Protein AF-A0A1I4GEK5-F1 (afdb_monomer)

Secondary structure (DSSP, 8-state):
--------------------------STTGGG---HHHHHHHHHHHHHHHHHTT---HHHHHHHHHHHHHTT--HHHHHHHHHHHHHHTTT-HHHHHHHHHHHHHHHHHH----

Radius of gyration: 18.69 Å; Cα contacts (8 Å, |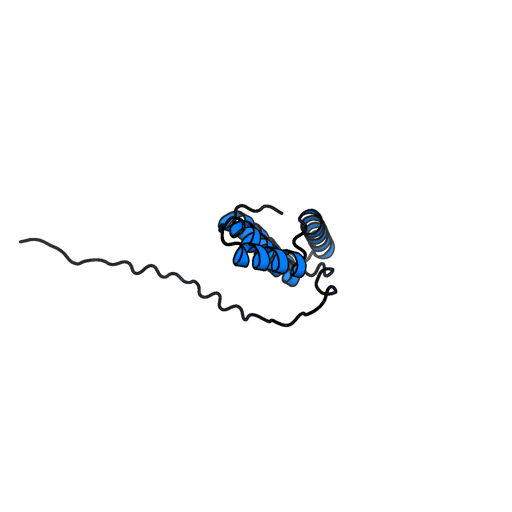Δi|>4): 86; chains: 1; bounding box: 48×27×65 Å

Solvent-accessible surface area (backbone atoms only — not comparable to full-atom values): 7011 Å² total; per-residue (Å²): 133,82,88,82,82,86,84,74,84,76,75,83,77,77,78,78,72,83,68,79,84,69,86,75,74,93,54,84,71,67,80,71,52,57,45,34,63,67,43,16,56,44,51,33,52,41,22,52,50,64,59,54,66,84,76,83,44,72,68,56,54,51,52,49,52,52,50,40,60,75,64,54,58,48,64,70,58,50,43,54,38,52,54,49,26,50,66,76,38,67,94,38,62,81,61,40,48,57,26,56,46,25,53,52,46,16,35,73,77,44,69,38,85,123

Structure (mmCIF, N/CA/C/O backbone):
data_AF-A0A1I4GEK5-F1
#
_entry.id   AF-A0A1I4GEK5-F1
#
loop_
_atom_site.group_PDB
_atom_site.id
_atom_site.type_symbol
_atom_site.label_atom_id
_atom_site.label_alt_id
_atom_site.label_comp_id
_atom_site.label_asym_id
_atom_site.label_entity_id
_atom_site.label_seq_id
_atom_site.pdbx_PDB_ins_code
_atom_site.Cartn_x
_atom_site.Cartn_y
_atom_site.Cartn_z
_atom_site.occupancy
_atom_site.B_iso_or_equiv
_atom_site.auth_seq_id
_atom_site.auth_comp_id
_atom_site.auth_asym_id
_atom_site.auth_atom_id
_atom_site.pdbx_PDB_model_num
ATOM 1 N N . MET A 1 1 ? -31.827 13.879 -47.618 1.00 37.28 1 MET A N 1
ATOM 2 C CA . MET A 1 1 ? -30.609 13.058 -47.784 1.00 37.28 1 MET A CA 1
ATOM 3 C C . MET A 1 1 ? -29.772 13.176 -46.513 1.00 37.28 1 MET A C 1
A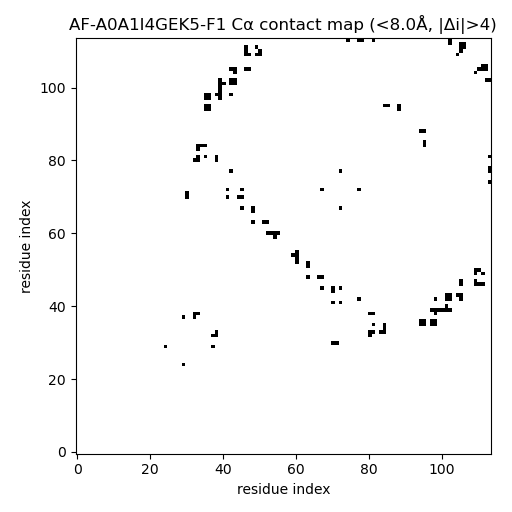TOM 5 O O . MET A 1 1 ? -29.443 14.293 -46.160 1.00 37.28 1 MET A O 1
ATOM 9 N N . LYS A 1 2 ? -29.575 12.035 -45.827 1.00 40.72 2 LYS A N 1
ATOM 10 C CA . LYS A 1 2 ? -28.482 11.598 -44.916 1.00 40.72 2 LYS A CA 1
ATOM 11 C C . LYS A 1 2 ? -27.757 12.679 -44.078 1.00 40.72 2 LYS A C 1
ATOM 13 O O . LYS A 1 2 ? -27.131 13.565 -44.635 1.00 40.72 2 LYS A O 1
ATOM 18 N N . ASN A 1 3 ? -27.898 12.636 -42.743 1.00 45.84 3 ASN A N 1
ATOM 19 C CA . ASN A 1 3 ? -26.902 12.103 -41.778 1.00 45.84 3 ASN A CA 1
ATOM 20 C C . ASN A 1 3 ? -25.481 12.643 -42.047 1.00 45.84 3 ASN A C 1
ATOM 22 O O . ASN A 1 3 ? -24.932 12.415 -43.115 1.00 45.84 3 ASN A O 1
ATOM 26 N N . THR A 1 4 ? -24.776 13.280 -41.109 1.00 42.59 4 THR A N 1
ATOM 27 C CA . THR A 1 4 ? -24.285 12.656 -39.868 1.00 42.59 4 THR A CA 1
ATOM 28 C C . THR A 1 4 ? -23.670 13.750 -38.980 1.00 42.59 4 THR A C 1
ATOM 30 O O . THR A 1 4 ? -22.827 14.507 -39.453 1.00 42.59 4 THR A O 1
ATOM 33 N N . MET A 1 5 ? -24.060 13.835 -37.705 1.00 47.44 5 MET A N 1
ATOM 34 C CA . MET A 1 5 ? -23.299 14.566 -36.682 1.00 47.44 5 MET A CA 1
ATOM 35 C C . MET A 1 5 ? -22.281 13.602 -36.055 1.00 47.44 5 MET A C 1
ATOM 37 O O . MET A 1 5 ? -22.691 12.507 -35.659 1.00 47.44 5 MET A O 1
ATOM 41 N N . PRO A 1 6 ? -20.997 13.962 -35.896 1.00 51.88 6 PRO A N 1
ATOM 42 C CA . PRO A 1 6 ? -20.102 13.184 -35.063 1.00 51.88 6 PRO A CA 1
ATOM 43 C C . PRO A 1 6 ? -20.336 13.560 -33.596 1.00 51.88 6 PRO A C 1
ATOM 45 O O . PRO A 1 6 ? -19.914 14.608 -33.113 1.00 51.88 6 PRO A O 1
ATOM 48 N N . ARG A 1 7 ? -21.015 12.659 -32.881 1.00 53.97 7 ARG A N 1
ATOM 49 C CA . ARG A 1 7 ? -20.819 12.465 -31.442 1.00 53.97 7 ARG A CA 1
ATOM 50 C C . ARG A 1 7 ? -19.354 12.067 -31.243 1.00 53.97 7 ARG A C 1
ATOM 52 O O . ARG A 1 7 ? -19.015 10.913 -31.487 1.00 53.97 7 ARG A O 1
ATOM 59 N N . LEU A 1 8 ? -18.505 12.985 -30.791 1.00 44.47 8 LEU A N 1
ATOM 60 C CA . LEU A 1 8 ? -17.288 12.598 -30.083 1.00 44.47 8 LEU A CA 1
ATOM 61 C C . LEU A 1 8 ? -17.525 12.789 -28.589 1.00 44.47 8 LEU A C 1
ATOM 63 O O . LEU A 1 8 ? -17.533 13.898 -28.062 1.00 44.47 8 LEU A O 1
ATOM 67 N N . LEU A 1 9 ? -17.757 11.651 -27.941 1.00 44.56 9 LEU A N 1
ATOM 68 C CA . LEU A 1 9 ? -17.455 11.417 -26.540 1.00 44.56 9 LEU A CA 1
ATOM 69 C C . LEU A 1 9 ? -15.985 11.787 -26.313 1.00 44.56 9 LEU A C 1
ATOM 71 O O . LEU A 1 9 ? -15.100 10.992 -26.622 1.00 44.56 9 LEU A O 1
ATOM 75 N N . LEU A 1 10 ? -15.713 12.982 -25.789 1.00 41.53 10 LEU A N 1
ATOM 76 C CA . LEU A 1 10 ? -14.462 13.186 -25.077 1.00 41.53 10 LEU A CA 1
ATOM 77 C C . LEU A 1 10 ? -14.683 12.604 -23.685 1.00 41.53 10 LEU A C 1
ATOM 79 O O . LEU A 1 10 ? -15.407 13.161 -22.861 1.00 41.53 10 LEU A O 1
ATOM 83 N N . VAL A 1 11 ? -14.137 11.408 -23.500 1.00 41.78 11 VAL A N 1
ATOM 84 C CA . VAL A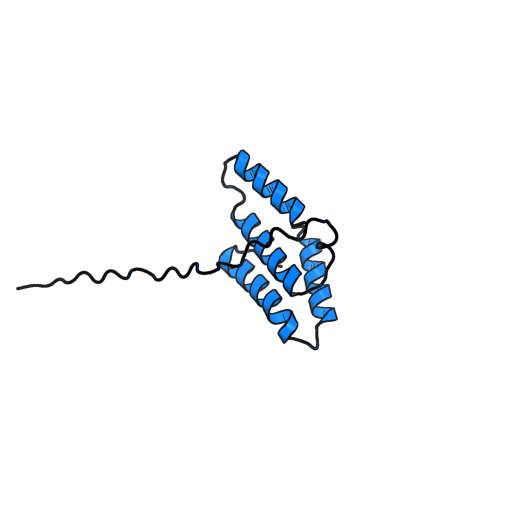 1 11 ? -14.035 10.711 -22.225 1.00 41.78 11 VAL A CA 1
ATOM 85 C C . VAL A 1 11 ? -13.509 11.708 -21.199 1.00 41.78 11 VAL A C 1
ATOM 87 O O . VAL A 1 11 ? -12.399 12.223 -21.332 1.00 41.78 11 VAL A O 1
ATOM 90 N N . ALA A 1 12 ? -14.332 12.006 -20.196 1.00 40.78 12 ALA A N 1
ATOM 91 C CA . ALA A 1 12 ? -13.906 12.684 -18.989 1.00 40.78 12 ALA A CA 1
ATOM 92 C C . ALA A 1 12 ? -12.942 11.744 -18.257 1.00 40.78 12 ALA A C 1
ATOM 94 O O . ALA A 1 12 ? -13.336 11.000 -17.362 1.00 40.78 12 ALA A O 1
ATOM 95 N N . SER A 1 13 ? -11.680 11.741 -18.687 1.00 43.16 13 SER A N 1
ATOM 96 C CA . SER A 1 13 ? -10.581 11.140 -17.947 1.00 43.16 13 SER A CA 1
ATOM 97 C C . SER A 1 13 ? -10.318 12.058 -16.763 1.00 43.16 13 SER A C 1
ATOM 99 O O . SER A 1 13 ? -9.465 12.943 -16.794 1.00 43.16 13 SER A O 1
ATOM 101 N N . ALA A 1 14 ? -11.148 11.906 -15.735 1.00 43.12 14 ALA A N 1
ATOM 102 C CA . ALA A 1 14 ? -10.944 12.501 -14.433 1.00 43.12 14 ALA A CA 1
ATOM 103 C C . ALA A 1 14 ? -9.762 11.795 -13.748 1.00 43.12 14 ALA A C 1
ATOM 105 O O . ALA A 1 14 ? -9.926 11.143 -12.728 1.00 43.12 14 ALA A O 1
ATOM 106 N N . CYS A 1 15 ? -8.553 11.971 -14.283 1.00 41.91 15 CYS A N 1
ATOM 107 C CA . CYS A 1 15 ? -7.307 11.799 -13.532 1.00 41.91 15 CYS A CA 1
ATOM 108 C C . CYS A 1 15 ? -7.026 13.076 -12.718 1.00 41.91 15 CYS A C 1
ATOM 110 O O . CYS A 1 15 ? -5.911 13.584 -12.676 1.00 41.91 15 CYS A O 1
ATOM 112 N N . LEU A 1 16 ? -8.067 13.625 -12.084 1.00 41.44 16 LEU A N 1
ATOM 113 C CA . LEU A 1 16 ? -7.963 14.662 -11.062 1.00 41.44 16 LEU A CA 1
ATOM 114 C C . LEU A 1 16 ? -7.762 13.977 -9.706 1.00 41.44 16 LEU A C 1
ATOM 116 O O . LEU A 1 16 ? -8.578 14.103 -8.802 1.00 41.44 16 LEU A O 1
ATOM 120 N N . PHE A 1 17 ? -6.647 13.264 -9.567 1.00 43.81 17 PHE A N 1
ATOM 121 C CA . PHE A 1 17 ? -6.005 13.086 -8.269 1.00 43.81 17 PHE A CA 1
ATOM 122 C C . PHE A 1 17 ? -4.699 13.869 -8.294 1.00 43.81 17 PHE A C 1
ATOM 124 O O . PHE A 1 17 ? -3.596 13.339 -8.298 1.00 43.81 17 PHE A O 1
ATOM 131 N N . ALA A 1 18 ? -4.858 15.192 -8.292 1.00 38.28 18 ALA A N 1
ATOM 132 C CA . ALA A 1 18 ? -3.881 16.077 -7.686 1.00 38.28 18 ALA A CA 1
ATOM 133 C C . ALA A 1 18 ? -3.973 15.894 -6.159 1.00 38.28 18 ALA A C 1
ATOM 135 O O . ALA A 1 18 ? -4.531 16.731 -5.453 1.00 38.28 18 ALA A O 1
ATOM 136 N N . ALA A 1 19 ? -3.481 14.763 -5.651 1.00 41.91 19 ALA A N 1
ATOM 137 C CA . ALA A 1 19 ? -3.046 14.683 -4.267 1.00 41.91 19 ALA A CA 1
ATOM 138 C C . ALA A 1 19 ? -1.614 15.212 -4.258 1.00 41.91 19 ALA A C 1
ATOM 140 O O . ALA A 1 19 ? -0.750 14.722 -4.982 1.00 41.91 19 ALA A O 1
ATOM 141 N N . ALA A 1 20 ? -1.407 16.302 -3.527 1.00 34.09 20 ALA A N 1
ATOM 142 C CA . ALA A 1 20 ? -0.111 16.926 -3.379 1.00 34.09 20 ALA A CA 1
ATOM 143 C C . ALA A 1 20 ? 0.928 15.865 -3.000 1.00 34.09 20 ALA A C 1
ATOM 145 O O . ALA A 1 20 ? 0.791 15.200 -1.976 1.00 34.09 20 ALA A O 1
ATOM 146 N N . PHE A 1 21 ? 1.972 15.750 -3.820 1.00 36.97 21 PHE A N 1
ATOM 147 C CA . PHE A 1 21 ? 3.240 15.157 -3.432 1.00 36.97 21 PHE A CA 1
ATOM 148 C C . PHE A 1 21 ? 3.765 15.931 -2.220 1.00 36.97 21 PHE A C 1
ATOM 150 O O . PHE A 1 21 ? 4.525 16.892 -2.345 1.00 36.97 21 PHE A O 1
ATOM 157 N N . ALA A 1 22 ? 3.347 15.522 -1.026 1.00 35.66 22 ALA A N 1
ATOM 158 C CA . ALA A 1 22 ? 4.068 15.808 0.194 1.00 35.66 22 ALA A CA 1
ATOM 159 C C . ALA A 1 22 ? 5.325 14.929 0.183 1.00 35.66 22 ALA A C 1
ATOM 161 O O . ALA A 1 22 ? 5.439 13.941 0.900 1.00 35.66 22 ALA A O 1
ATOM 162 N N . VAL A 1 23 ? 6.291 15.321 -0.653 1.00 41.56 23 VAL A N 1
ATOM 163 C CA . VAL A 1 23 ? 7.712 15.043 -0.435 1.00 41.56 23 VAL A CA 1
ATOM 164 C C . VAL A 1 23 ? 8.041 15.650 0.929 1.00 41.56 23 VAL A C 1
ATOM 166 O O . VAL A 1 23 ? 8.331 16.838 1.052 1.00 41.56 23 VAL A O 1
ATOM 169 N N . GLY A 1 24 ? 7.842 14.866 1.987 1.00 36.50 24 GLY A N 1
ATOM 170 C CA . GLY A 1 24 ? 7.725 15.432 3.327 1.00 36.50 24 GLY A CA 1
ATOM 171 C C . GLY A 1 24 ? 7.596 14.429 4.466 1.00 36.50 24 GLY A C 1
ATOM 172 O O . GLY A 1 24 ? 7.054 14.786 5.502 1.00 36.50 24 GLY A O 1
ATOM 173 N N . ALA A 1 25 ? 8.108 13.207 4.322 1.00 36.97 25 ALA A N 1
ATOM 174 C CA . ALA A 1 25 ? 8.419 12.343 5.463 1.00 36.97 25 ALA A CA 1
ATOM 175 C C . ALA A 1 25 ? 9.686 11.537 5.155 1.00 36.97 25 ALA A C 1
ATOM 177 O O . ALA A 1 25 ? 9.669 10.355 4.835 1.00 36.97 25 ALA A O 1
ATOM 178 N N . LYS A 1 26 ? 10.817 12.244 5.193 1.00 41.91 26 LYS A N 1
ATOM 179 C CA . LYS A 1 26 ? 12.161 11.697 5.017 1.00 41.91 26 LYS A CA 1
ATOM 180 C C . LYS A 1 26 ? 12.542 10.941 6.299 1.00 41.91 26 LYS A C 1
ATOM 182 O O . LYS A 1 26 ? 12.959 11.571 7.267 1.00 41.91 26 LYS A O 1
ATOM 187 N N . GLY A 1 27 ? 12.386 9.616 6.324 1.00 34.41 27 GLY A N 1
ATOM 188 C CA . GLY A 1 27 ? 13.020 8.763 7.335 1.00 34.41 27 GLY A CA 1
ATOM 189 C C . GLY A 1 27 ? 12.346 7.402 7.587 1.00 34.41 27 GLY A C 1
ATOM 190 O O . GLY A 1 27 ? 11.122 7.300 7.516 1.00 34.41 27 GLY A O 1
ATOM 191 N N . PRO A 1 28 ? 13.120 6.369 7.987 1.00 41.69 28 PRO A N 1
ATOM 192 C CA . PRO A 1 28 ? 12.642 5.007 8.287 1.00 41.69 28 PRO A CA 1
ATOM 193 C C . PRO A 1 28 ? 11.708 4.899 9.513 1.00 41.69 28 PRO A C 1
ATOM 195 O O . PRO A 1 28 ? 11.332 3.798 9.923 1.00 41.69 28 PRO A O 1
ATOM 198 N N . GLU A 1 29 ? 11.326 6.024 10.121 1.00 39.00 29 GLU A N 1
ATOM 199 C CA . GLU A 1 29 ? 10.343 6.079 11.207 1.00 39.00 29 GLU A CA 1
ATOM 200 C C . GLU A 1 29 ? 8.893 6.155 10.699 1.00 39.00 29 GLU A C 1
ATOM 202 O O . GLU A 1 29 ? 7.989 5.710 11.405 1.00 39.00 29 GLU A O 1
ATOM 207 N N . ALA A 1 30 ? 8.656 6.596 9.455 1.00 42.31 30 ALA A N 1
ATOM 208 C CA . ALA A 1 30 ? 7.333 6.495 8.826 1.00 42.31 30 ALA A CA 1
ATOM 209 C C . ALA A 1 30 ? 6.970 5.035 8.470 1.00 42.31 30 ALA A C 1
ATOM 211 O O . ALA A 1 30 ? 5.801 4.657 8.509 1.00 42.31 30 ALA A O 1
ATOM 212 N N . ALA A 1 31 ? 7.976 4.181 8.248 1.00 45.97 31 ALA A N 1
ATOM 213 C CA . ALA A 1 31 ? 7.824 2.776 7.857 1.00 45.97 31 ALA A CA 1
ATOM 214 C C . ALA A 1 31 ? 7.353 1.827 8.984 1.00 45.97 31 ALA A C 1
ATOM 216 O O . ALA A 1 31 ? 7.144 0.639 8.738 1.00 45.97 31 ALA A O 1
ATOM 217 N N . LYS A 1 32 ? 7.154 2.312 10.221 1.00 54.53 32 LYS A N 1
ATOM 218 C CA . LYS A 1 32 ? 6.675 1.505 11.371 1.00 54.53 32 LYS A CA 1
ATOM 219 C C . LYS A 1 32 ? 5.323 1.945 11.933 1.00 54.53 32 LYS A C 1
ATOM 221 O O . LYS A 1 32 ? 4.885 1.434 12.967 1.00 54.53 32 LYS A O 1
ATOM 226 N N . SER A 1 33 ? 4.659 2.899 11.292 1.00 61.28 33 SER A N 1
ATOM 227 C CA . SER A 1 33 ? 3.373 3.385 11.770 1.00 61.28 33 SER A CA 1
ATOM 228 C C . SER A 1 33 ? 2.246 2.475 11.280 1.00 61.28 33 SER A C 1
ATOM 230 O O . SER A 1 33 ? 1.959 2.425 10.093 1.00 61.28 33 SER A O 1
ATOM 232 N N . ALA A 1 34 ? 1.542 1.798 12.195 1.00 65.88 34 ALA A N 1
ATOM 233 C CA . ALA A 1 34 ? 0.255 1.150 11.901 1.00 65.88 34 ALA A CA 1
ATOM 234 C C . ALA A 1 34 ? -0.891 2.179 11.767 1.00 65.88 34 ALA A C 1
ATOM 236 O O . ALA A 1 34 ? -2.035 1.891 12.124 1.00 65.88 34 ALA A O 1
ATOM 237 N N . ASP A 1 35 ? -0.574 3.414 11.373 1.00 86.19 35 ASP A N 1
ATOM 238 C CA . ASP A 1 35 ? -1.568 4.428 11.057 1.00 86.19 35 ASP A CA 1
ATOM 239 C C . ASP A 1 35 ? -2.235 4.081 9.716 1.00 86.19 35 ASP A C 1
ATOM 241 O O . ASP A 1 35 ? -1.524 3.888 8.729 1.00 86.19 35 ASP A O 1
ATOM 245 N N . PRO A 1 36 ? -3.573 3.956 9.661 1.00 89.00 36 PRO A N 1
ATOM 246 C CA . PRO A 1 36 ? -4.251 3.478 8.463 1.00 89.00 36 PRO A CA 1
ATOM 247 C C . PRO A 1 36 ? -4.088 4.398 7.256 1.00 89.00 36 PRO A C 1
ATOM 249 O O . PRO A 1 36 ? -4.080 3.893 6.140 1.00 89.00 36 PRO A O 1
ATOM 252 N N . ASP A 1 37 ? -3.956 5.711 7.457 1.00 88.81 37 ASP A N 1
ATOM 253 C CA . ASP A 1 37 ? -3.849 6.663 6.351 1.00 88.81 37 ASP A CA 1
ATOM 254 C C . ASP A 1 37 ? -2.455 6.576 5.714 1.00 88.81 37 ASP A C 1
ATOM 256 O O . ASP A 1 37 ? -2.347 6.411 4.501 1.00 88.81 37 ASP A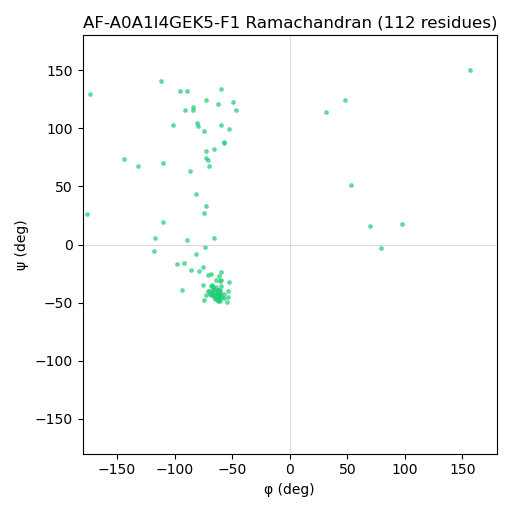 O 1
ATOM 260 N N . ALA A 1 38 ? -1.394 6.577 6.529 1.00 88.88 38 ALA A N 1
ATOM 261 C CA . ALA A 1 38 ? -0.027 6.377 6.038 1.00 88.88 38 ALA A CA 1
ATOM 262 C C . ALA A 1 38 ? 0.159 4.993 5.386 1.00 88.88 38 ALA A C 1
ATOM 264 O O . ALA A 1 38 ? 0.817 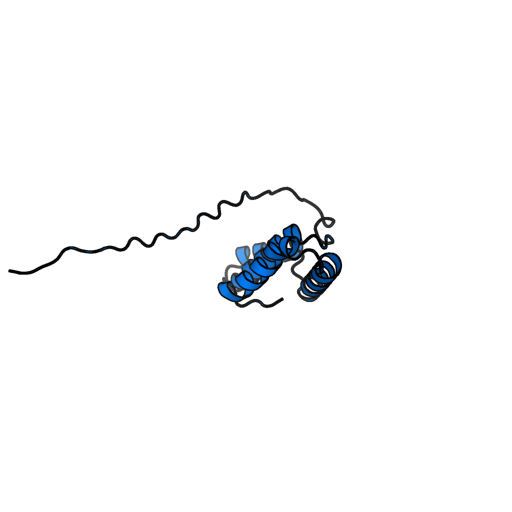4.861 4.353 1.00 88.88 38 ALA A O 1
ATOM 265 N N . LEU A 1 39 ? -0.449 3.954 5.967 1.00 90.19 39 LEU A N 1
ATOM 266 C CA . LEU A 1 39 ? -0.407 2.609 5.403 1.00 90.19 39 LEU A CA 1
ATOM 267 C C . LEU A 1 39 ? -1.185 2.515 4.082 1.00 90.19 39 LEU A C 1
ATOM 269 O O . LEU A 1 39 ? -0.749 1.801 3.186 1.00 90.19 39 LEU A O 1
ATOM 273 N N . ALA A 1 40 ? -2.294 3.246 3.929 1.00 91.44 40 ALA A N 1
ATOM 274 C CA . ALA A 1 40 ? -3.062 3.293 2.684 1.00 91.44 40 ALA A CA 1
ATOM 275 C C . ALA A 1 40 ? -2.235 3.867 1.522 1.00 91.44 40 ALA A C 1
ATOM 277 O O . ALA A 1 40 ? -2.210 3.283 0.440 1.00 91.44 40 ALA A O 1
ATOM 278 N N . GLU A 1 41 ? -1.530 4.978 1.758 1.00 90.12 41 GLU A N 1
ATOM 279 C CA . GLU A 1 41 ? -0.648 5.593 0.758 1.00 90.12 41 GLU A CA 1
ATOM 280 C C . GLU A 1 41 ? 0.475 4.638 0.344 1.00 90.12 41 GLU A C 1
ATOM 282 O O . GLU A 1 41 ? 0.744 4.467 -0.845 1.00 90.12 41 GLU A O 1
ATOM 287 N N . ARG A 1 42 ? 1.080 3.950 1.318 1.00 90.06 42 ARG A N 1
ATOM 288 C CA . ARG A 1 42 ? 2.133 2.961 1.071 1.00 90.06 42 ARG A CA 1
ATOM 289 C C . ARG A 1 42 ? 1.627 1.749 0.290 1.00 90.06 42 ARG A C 1
ATOM 291 O O . ARG A 1 42 ? 2.261 1.365 -0.683 1.00 90.06 42 ARG A O 1
ATOM 298 N N . VAL A 1 43 ? 0.485 1.171 0.677 1.00 91.88 43 VAL A N 1
ATOM 299 C CA . VAL A 1 43 ? -0.149 0.036 -0.024 1.00 91.88 43 VAL A CA 1
ATOM 300 C C . VAL A 1 43 ? -0.373 0.371 -1.495 1.00 91.88 43 VAL A C 1
ATOM 302 O O . VAL A 1 43 ? 0.021 -0.397 -2.371 1.00 91.88 43 VAL A O 1
ATOM 305 N N . PHE A 1 44 ? -0.962 1.536 -1.772 1.00 90.56 44 PHE A N 1
ATOM 306 C CA . PHE A 1 44 ? -1.218 1.954 -3.145 1.00 90.56 44 PHE A CA 1
ATOM 307 C C . PHE A 1 44 ? 0.083 2.233 -3.911 1.00 90.56 44 PHE A C 1
ATOM 309 O O . PHE A 1 44 ? 0.222 1.797 -5.051 1.00 90.56 44 PHE A O 1
ATOM 316 N N . GLY A 1 45 ? 1.064 2.890 -3.281 1.00 90.12 45 GLY A N 1
ATOM 317 C CA . GLY A 1 45 ? 2.378 3.139 -3.880 1.00 90.12 45 GLY A CA 1
ATOM 318 C C . GLY A 1 45 ? 3.122 1.851 -4.242 1.00 90.12 45 GLY A C 1
ATOM 319 O O . GLY A 1 45 ? 3.631 1.726 -5.352 1.00 90.12 45 GLY A O 1
ATOM 320 N N . CYS A 1 46 ? 3.119 0.859 -3.352 1.00 91.44 46 CYS A N 1
ATOM 321 C CA . CYS A 1 46 ? 3.741 -0.439 -3.607 1.00 91.44 46 CYS A CA 1
ATOM 322 C C . CYS A 1 46 ? 3.026 -1.223 -4.713 1.00 91.44 46 CYS A C 1
ATOM 324 O O . CYS A 1 46 ? 3.684 -1.841 -5.548 1.00 91.44 46 CYS A O 1
ATOM 326 N N . ALA A 1 47 ? 1.692 -1.166 -4.764 1.00 91.06 47 ALA A N 1
ATOM 327 C CA . ALA A 1 47 ? 0.926 -1.774 -5.850 1.00 91.06 47 ALA A CA 1
ATOM 328 C C . ALA A 1 47 ? 1.237 -1.125 -7.206 1.00 91.06 47 ALA A C 1
ATOM 330 O O . ALA A 1 47 ? 1.440 -1.827 -8.195 1.00 91.06 47 ALA A O 1
ATOM 331 N N . HIS A 1 48 ? 1.327 0.207 -7.233 1.00 88.75 48 HIS A N 1
ATOM 332 C CA . HIS A 1 48 ? 1.677 0.965 -8.426 1.00 88.75 48 HIS A CA 1
ATOM 333 C C . HIS A 1 48 ? 3.069 0.595 -8.948 1.00 88.75 48 HIS A C 1
ATOM 335 O O . HIS A 1 48 ? 3.204 0.252 -10.119 1.00 88.75 48 HIS A O 1
ATOM 341 N N . LEU A 1 49 ? 4.083 0.564 -8.073 1.00 89.56 49 LEU A N 1
ATOM 342 C CA . LEU A 1 49 ? 5.435 0.137 -8.445 1.00 89.56 49 LEU A CA 1
ATOM 343 C C . LEU A 1 49 ? 5.446 -1.278 -9.027 1.00 89.56 49 LEU A C 1
ATOM 345 O O . LEU A 1 49 ? 6.042 -1.497 -10.077 1.00 89.56 49 LEU A O 1
ATOM 349 N N . ALA A 1 50 ? 4.752 -2.223 -8.387 1.00 87.06 50 ALA A N 1
ATOM 350 C CA . ALA A 1 50 ? 4.663 -3.599 -8.871 1.00 87.06 50 ALA A CA 1
ATOM 351 C C . ALA A 1 50 ? 4.029 -3.698 -10.272 1.00 87.06 50 ALA A C 1
ATOM 353 O O . ALA A 1 50 ? 4.401 -4.580 -11.044 1.00 87.06 50 ALA A O 1
ATOM 354 N N . GLY A 1 51 ? 3.111 -2.789 -10.614 1.00 84.25 51 GLY A N 1
ATOM 355 C CA . GLY A 1 51 ? 2.517 -2.692 -11.948 1.00 84.25 51 GLY A CA 1
ATOM 356 C C . GLY A 1 51 ? 3.432 -2.078 -13.016 1.00 84.25 51 GLY A C 1
ATOM 357 O O . GLY A 1 51 ? 3.180 -2.275 -14.204 1.00 84.25 51 GLY A O 1
ATOM 358 N N . GLU A 1 52 ? 4.480 -1.350 -12.622 1.00 81.19 52 GLU A N 1
ATOM 359 C CA . GLU A 1 52 ? 5.431 -0.706 -13.540 1.00 81.19 52 GLU A CA 1
ATOM 360 C C . GLU A 1 52 ? 6.721 -1.508 -13.772 1.00 81.19 52 GLU A C 1
ATOM 362 O O . GLU A 1 52 ? 7.438 -1.252 -14.745 1.00 81.19 52 GLU A O 1
ATOM 367 N N . VAL A 1 53 ? 7.021 -2.481 -12.904 1.00 77.06 53 VAL A N 1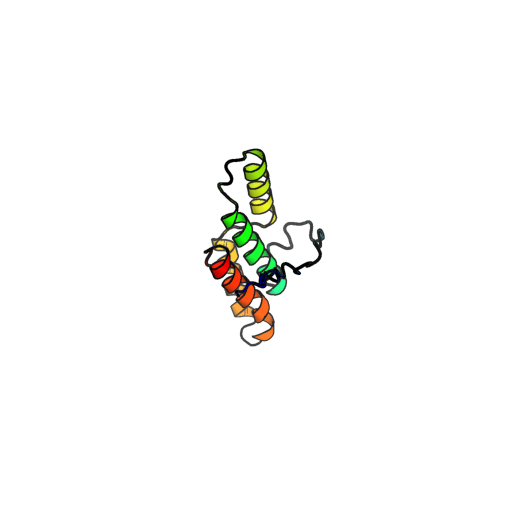
ATOM 368 C CA . VAL A 1 53 ? 8.174 -3.381 -13.060 1.00 77.06 53 VAL A CA 1
ATOM 369 C C . VAL A 1 53 ? 8.070 -4.158 -14.374 1.00 77.06 53 VAL A C 1
ATOM 371 O O . VAL A 1 53 ? 7.030 -4.730 -14.704 1.00 77.06 53 VAL A O 1
ATOM 374 N N . GLY A 1 54 ? 9.177 -4.226 -15.116 1.00 74.56 54 GLY A N 1
ATOM 375 C CA . GLY A 1 54 ? 9.233 -4.898 -16.416 1.00 74.56 54 GLY A CA 1
ATOM 376 C C . GLY A 1 54 ? 9.084 -3.954 -17.610 1.00 74.56 54 GLY A C 1
ATOM 377 O O . GLY A 1 54 ? 8.840 -4.415 -18.726 1.00 74.56 54 GLY A O 1
ATOM 378 N N . SER A 1 55 ? 9.279 -2.650 -17.398 1.00 71.12 55 SER A N 1
ATOM 379 C CA . SER A 1 55 ? 9.327 -1.625 -18.449 1.00 71.12 55 SER A CA 1
ATOM 380 C C . SER A 1 55 ? 10.441 -1.871 -19.479 1.00 71.12 55 SER A C 1
ATOM 382 O O . SER A 1 55 ? 10.354 -1.413 -20.619 1.00 71.12 55 SER A O 1
ATOM 384 N N . GLY A 1 56 ? 11.483 -2.617 -19.087 1.00 77.00 56 GLY A N 1
ATOM 385 C CA . GLY A 1 56 ? 12.632 -2.957 -19.929 1.00 77.00 56 GLY A CA 1
ATOM 386 C C . GLY A 1 56 ? 13.663 -1.833 -20.062 1.00 77.00 56 GLY A C 1
ATOM 387 O O . GLY A 1 56 ? 14.705 -2.047 -20.683 1.00 77.00 56 GLY A O 1
ATOM 388 N N . ASP A 1 57 ? 13.402 -0.668 -19.466 1.00 88.31 57 ASP A N 1
ATOM 389 C CA . ASP A 1 57 ? 14.340 0.447 -19.403 1.00 88.31 57 ASP A CA 1
ATOM 390 C C . ASP A 1 57 ? 15.201 0.355 -18.126 1.00 88.31 57 ASP A C 1
ATOM 392 O O . ASP A 1 57 ? 14.672 0.432 -17.018 1.00 88.31 57 ASP A O 1
ATOM 396 N N . PRO A 1 58 ? 16.529 0.178 -18.232 1.00 87.75 58 PRO A N 1
ATOM 397 C CA . PRO A 1 58 ? 17.376 -0.093 -17.071 1.00 87.75 58 PRO A CA 1
ATOM 398 C C . PRO A 1 58 ? 17.503 1.091 -16.101 1.00 87.75 58 PRO A C 1
ATOM 400 O O . PRO A 1 58 ? 17.775 0.870 -14.920 1.00 87.75 58 PRO A O 1
ATOM 403 N N . GLU A 1 59 ? 17.329 2.334 -16.564 1.00 88.88 59 GLU A N 1
ATOM 404 C CA . GLU A 1 59 ? 17.305 3.500 -15.675 1.00 88.88 59 GLU A CA 1
ATOM 405 C C . GLU A 1 59 ? 16.004 3.516 -14.874 1.00 88.88 59 GLU A C 1
ATOM 407 O O . GLU A 1 59 ? 16.042 3.659 -13.649 1.00 88.88 59 GLU A O 1
ATOM 412 N N . ARG A 1 60 ? 14.874 3.234 -15.528 1.00 87.75 60 ARG A N 1
ATOM 413 C CA . ARG A 1 60 ? 13.577 3.117 -14.871 1.00 87.75 60 ARG A CA 1
ATOM 414 C C . ARG A 1 60 ? 13.533 1.973 -13.868 1.00 87.75 60 ARG A C 1
ATOM 416 O O . ARG A 1 60 ? 13.086 2.181 -12.748 1.00 87.75 60 ARG A O 1
ATOM 423 N N . GLU A 1 61 ? 14.040 0.792 -14.213 1.00 87.81 61 GLU A N 1
ATOM 424 C CA . GLU A 1 61 ? 14.092 -0.343 -13.278 1.00 87.81 61 GLU A CA 1
ATOM 425 C C . GLU A 1 61 ? 14.917 -0.003 -12.022 1.00 87.81 61 GLU A C 1
ATOM 427 O O . GLU A 1 61 ? 14.570 -0.396 -10.906 1.00 87.81 61 GLU A O 1
ATOM 432 N N . LYS A 1 62 ? 15.986 0.791 -12.170 1.00 89.25 62 LYS A N 1
ATOM 433 C CA . LYS A 1 62 ? 16.776 1.274 -11.032 1.00 89.25 62 LYS A CA 1
ATOM 434 C C . LYS A 1 62 ? 15.996 2.271 -10.171 1.00 89.25 62 LYS A C 1
ATOM 436 O O . LYS A 1 62 ? 16.057 2.174 -8.948 1.00 89.25 62 LYS A O 1
ATOM 441 N N . GLU A 1 63 ? 15.275 3.210 -10.780 1.00 88.00 63 GLU A N 1
ATOM 442 C CA . GLU A 1 63 ? 14.400 4.148 -10.059 1.00 88.00 63 GLU A CA 1
ATOM 443 C C . GLU A 1 63 ? 13.278 3.421 -9.309 1.00 88.00 63 GLU A C 1
ATOM 445 O O . GLU A 1 63 ? 13.007 3.729 -8.147 1.00 88.00 63 GLU A O 1
ATOM 450 N N . LEU A 1 64 ? 12.654 2.427 -9.946 1.00 86.56 64 LEU A N 1
ATOM 451 C CA . LEU A 1 64 ? 11.615 1.596 -9.341 1.00 86.56 64 LEU A CA 1
ATOM 452 C C . LEU A 1 64 ? 12.169 0.818 -8.146 1.00 86.56 64 LEU A C 1
ATOM 454 O O . LEU A 1 64 ? 11.559 0.837 -7.081 1.00 86.56 64 LEU A O 1
ATOM 458 N N . SER A 1 65 ? 13.354 0.211 -8.278 1.00 86.12 65 SER A N 1
ATOM 459 C CA . SER A 1 65 ? 14.021 -0.482 -7.170 1.00 86.12 65 SER A CA 1
ATOM 460 C C . SER A 1 65 ? 14.339 0.455 -6.003 1.00 86.12 65 SER A C 1
ATOM 462 O O . SER A 1 65 ? 14.113 0.087 -4.856 1.00 86.12 65 SER A O 1
ATOM 464 N N . GLN A 1 66 ? 14.834 1.667 -6.271 1.00 87.56 66 GLN A N 1
ATOM 465 C CA . GLN A 1 66 ? 15.108 2.649 -5.216 1.00 87.56 66 GLN A CA 1
ATOM 466 C C . GLN A 1 66 ? 13.824 3.080 -4.510 1.00 87.56 66 GLN A C 1
ATOM 468 O O . GLN A 1 66 ? 13.780 3.137 -3.285 1.00 87.56 66 GLN A O 1
ATOM 473 N N . THR A 1 67 ? 12.762 3.327 -5.275 1.00 86.50 67 THR A N 1
ATOM 474 C CA . THR A 1 67 ? 11.467 3.724 -4.716 1.00 86.50 67 THR A CA 1
ATOM 475 C C . THR A 1 67 ? 10.843 2.583 -3.905 1.00 86.50 67 THR A C 1
ATOM 477 O O . THR A 1 67 ? 10.259 2.828 -2.853 1.00 86.50 67 THR A O 1
ATOM 480 N N . ASN A 1 68 ? 11.007 1.332 -4.344 1.00 86.19 68 ASN A N 1
ATOM 481 C CA . ASN A 1 68 ? 10.569 0.141 -3.617 1.00 86.19 68 ASN A CA 1
ATOM 482 C C . ASN A 1 68 ? 11.253 0.024 -2.245 1.00 86.19 68 ASN A C 1
ATOM 484 O O . ASN A 1 68 ? 10.586 -0.294 -1.261 1.00 86.19 68 ASN A O 1
ATOM 488 N N . ASP A 1 69 ? 12.553 0.321 -2.171 1.00 86.38 69 ASP A N 1
ATOM 489 C CA . ASP A 1 69 ? 13.313 0.329 -0.916 1.00 86.38 69 ASP A CA 1
ATOM 490 C C . ASP A 1 69 ? 12.920 1.512 -0.014 1.00 86.38 69 ASP A C 1
ATOM 492 O O . ASP A 1 69 ? 12.784 1.354 1.198 1.00 86.38 69 ASP A O 1
ATOM 496 N N . GLU A 1 70 ? 12.694 2.699 -0.587 1.00 85.69 70 GLU A N 1
ATOM 497 C CA . GLU A 1 70 ? 12.262 3.892 0.156 1.00 85.69 70 GLU A CA 1
ATOM 498 C C . GLU A 1 70 ? 10.852 3.744 0.747 1.00 85.69 70 GLU A C 1
ATOM 500 O O . GLU A 1 70 ? 10.604 4.176 1.876 1.00 85.69 70 GLU A O 1
ATOM 505 N N . LEU A 1 71 ? 9.939 3.117 -0.001 1.00 84.50 71 LEU A N 1
ATOM 506 C CA . LEU A 1 71 ? 8.596 2.764 0.459 1.00 84.50 71 LEU A CA 1
ATOM 507 C C . LEU A 1 71 ? 8.572 1.468 1.278 1.00 84.50 71 LEU A C 1
ATOM 509 O O . LEU A 1 71 ? 7.540 1.151 1.870 1.00 84.50 71 LEU A O 1
ATOM 513 N N . ASP A 1 72 ? 9.688 0.736 1.335 1.00 85.44 72 ASP A N 1
ATOM 514 C CA . ASP A 1 72 ? 9.857 -0.514 2.077 1.00 85.44 72 ASP A CA 1
ATOM 515 C C . ASP A 1 72 ? 8.745 -1.522 1.697 1.00 85.44 72 ASP A C 1
ATOM 517 O O . ASP A 1 72 ? 8.002 -2.042 2.523 1.00 85.44 72 ASP A O 1
ATOM 521 N N . CYS A 1 73 ? 8.555 -1.750 0.397 1.00 87.44 73 CYS A N 1
ATOM 522 C CA . CYS A 1 73 ? 7.446 -2.538 -0.159 1.00 87.44 73 CYS A CA 1
ATOM 523 C C . CYS A 1 73 ? 7.554 -4.062 0.062 1.00 87.44 73 CYS A C 1
ATOM 525 O O . CYS A 1 73 ? 7.101 -4.859 -0.761 1.00 87.44 73 CYS A O 1
ATOM 527 N N . ASP A 1 74 ? 8.134 -4.482 1.183 1.00 87.50 74 ASP A N 1
ATOM 528 C CA . ASP A 1 74 ? 8.145 -5.870 1.618 1.00 87.50 74 ASP A CA 1
ATOM 529 C C . ASP A 1 74 ? 6.710 -6.362 1.876 1.00 87.50 74 ASP A C 1
ATOM 531 O O . ASP A 1 74 ? 5.958 -5.802 2.682 1.00 87.50 74 ASP A O 1
ATOM 535 N N . SER A 1 75 ? 6.310 -7.408 1.148 1.00 84.25 75 SER A N 1
ATOM 536 C CA . SER A 1 75 ? 4.931 -7.900 1.175 1.00 84.25 75 SER A CA 1
ATOM 537 C C . SER A 1 75 ? 4.540 -8.409 2.564 1.00 84.25 75 SER A C 1
ATOM 539 O O . SER A 1 75 ? 3.464 -8.063 3.058 1.00 84.25 75 SER A O 1
ATOM 541 N N . ASP A 1 76 ? 5.417 -9.162 3.233 1.00 87.00 76 ASP A N 1
ATOM 542 C CA . ASP A 1 76 ? 5.145 -9.721 4.562 1.00 87.00 76 ASP A CA 1
ATOM 543 C C . ASP A 1 76 ? 4.985 -8.610 5.609 1.00 87.00 76 ASP A C 1
ATOM 545 O O . ASP A 1 76 ? 4.090 -8.660 6.464 1.00 87.00 76 ASP A O 1
ATOM 549 N N . LEU A 1 77 ? 5.806 -7.562 5.516 1.00 87.38 77 LEU A N 1
ATOM 550 C CA . LEU A 1 77 ? 5.702 -6.379 6.357 1.00 87.38 77 LEU A CA 1
ATOM 551 C C . LEU A 1 77 ? 4.371 -5.652 6.151 1.00 87.38 77 LEU A C 1
ATOM 553 O O . LEU A 1 77 ? 3.710 -5.314 7.138 1.00 87.38 77 LEU A O 1
ATOM 557 N N . ILE A 1 78 ? 3.952 -5.427 4.903 1.00 89.12 78 ILE A N 1
ATOM 558 C CA . ILE A 1 78 ? 2.681 -4.755 4.600 1.00 89.12 78 ILE A CA 1
ATOM 559 C C . ILE A 1 78 ? 1.500 -5.563 5.156 1.00 89.12 78 ILE A C 1
ATOM 561 O O . ILE A 1 78 ? 0.658 -4.996 5.860 1.00 89.12 78 ILE A O 1
ATOM 565 N N . HIS A 1 79 ? 1.471 -6.884 4.954 1.00 89.06 79 HIS A N 1
ATOM 566 C CA . HIS A 1 79 ? 0.430 -7.756 5.517 1.00 89.06 79 HIS A CA 1
ATOM 567 C C . HIS A 1 79 ? 0.388 -7.674 7.052 1.00 89.06 79 HIS A C 1
ATOM 569 O O . HIS A 1 79 ? -0.683 -7.528 7.656 1.00 89.06 79 HIS A O 1
ATOM 575 N N . ALA A 1 80 ? 1.552 -7.713 7.711 1.00 89.62 80 ALA A N 1
ATOM 576 C CA . ALA A 1 80 ? 1.641 -7.589 9.163 1.00 89.62 80 ALA A CA 1
ATOM 577 C C . ALA A 1 80 ? 1.122 -6.227 9.661 1.00 89.62 80 ALA A C 1
ATOM 579 O O . ALA A 1 80 ? 0.428 -6.156 10.683 1.00 89.62 80 ALA A O 1
ATOM 580 N N . GLN A 1 81 ? 1.408 -5.145 8.933 1.00 90.50 81 GLN A N 1
ATOM 581 C CA . GLN A 1 81 ? 0.938 -3.798 9.258 1.00 90.50 81 GLN A CA 1
ATOM 582 C C . GLN A 1 81 ? -0.569 -3.638 9.048 1.00 90.50 81 GLN A C 1
ATOM 584 O O . GLN A 1 81 ? -1.234 -3.059 9.912 1.00 90.50 81 GLN A O 1
ATOM 589 N N . ILE A 1 82 ? -1.133 -4.210 7.979 1.00 91.25 82 ILE A N 1
ATOM 590 C CA . ILE A 1 82 ? -2.584 -4.230 7.738 1.00 91.25 82 ILE A CA 1
ATOM 591 C C . ILE A 1 82 ? -3.289 -4.974 8.874 1.00 91.25 82 ILE A C 1
ATOM 593 O O . ILE A 1 82 ? -4.255 -4.466 9.453 1.00 91.25 82 ILE A O 1
ATOM 597 N N . ALA A 1 83 ? -2.782 -6.148 9.259 1.00 91.12 83 ALA A N 1
ATOM 598 C CA . ALA A 1 83 ? -3.325 -6.915 10.375 1.00 91.12 83 ALA A CA 1
ATOM 599 C C . ALA A 1 83 ? -3.253 -6.133 11.702 1.00 91.12 83 ALA A C 1
ATOM 601 O O . ALA A 1 83 ? -4.225 -6.102 12.467 1.00 91.12 83 ALA A O 1
ATOM 602 N N . ALA A 1 84 ? -2.133 -5.453 11.967 1.00 90.56 84 ALA A N 1
ATOM 603 C CA . ALA A 1 84 ? -1.959 -4.620 13.154 1.00 90.56 84 ALA A CA 1
ATOM 604 C C . ALA A 1 84 ? -2.918 -3.417 13.173 1.00 90.56 84 ALA A C 1
ATOM 606 O O . ALA A 1 84 ? -3.536 -3.146 14.208 1.00 90.56 84 ALA A O 1
ATOM 607 N N . ALA A 1 85 ? -3.092 -2.730 12.039 1.00 90.69 85 ALA A N 1
ATOM 608 C CA . ALA A 1 85 ? -4.026 -1.617 11.893 1.00 90.69 85 ALA A CA 1
ATOM 609 C C . ALA A 1 85 ? -5.472 -2.080 12.128 1.00 90.69 85 ALA A C 1
ATOM 611 O O . ALA A 1 85 ? -6.175 -1.515 12.970 1.00 90.69 85 ALA A O 1
ATOM 612 N N . ARG A 1 86 ? -5.896 -3.176 11.486 1.00 92.44 86 ARG A N 1
ATOM 613 C CA . ARG A 1 86 ? -7.233 -3.764 11.683 1.00 92.44 86 ARG A CA 1
ATOM 614 C C . ARG A 1 86 ? -7.492 -4.126 13.141 1.00 92.44 86 ARG A C 1
ATOM 616 O O . ARG A 1 86 ? -8.557 -3.816 13.669 1.00 92.44 86 ARG A O 1
ATOM 623 N N . LYS A 1 87 ? -6.505 -4.707 13.831 1.00 91.88 87 LYS A N 1
ATOM 624 C CA . LYS A 1 87 ? -6.611 -5.026 15.262 1.00 91.88 87 LYS A CA 1
ATOM 625 C C . LYS A 1 87 ? -6.722 -3.771 16.134 1.00 91.88 87 LYS A C 1
ATOM 627 O O . LYS A 1 87 ? -7.554 -3.730 17.037 1.00 91.88 87 LYS A O 1
ATOM 632 N N . LYS A 1 88 ? -5.902 -2.748 15.877 1.00 90.25 88 LYS A N 1
ATOM 633 C CA . LYS A 1 88 ? -5.867 -1.500 16.659 1.00 90.25 88 LYS A CA 1
ATOM 634 C C . LYS A 1 88 ? -7.139 -0.661 16.488 1.00 90.25 88 LYS A C 1
ATOM 636 O O . LYS A 1 88 ? -7.591 -0.039 17.448 1.00 90.25 88 LYS A O 1
ATOM 641 N N . TYR A 1 89 ? -7.722 -0.657 15.290 1.00 91.56 89 TYR A N 1
ATOM 642 C CA . TYR A 1 89 ? -8.872 0.178 14.929 1.00 91.56 89 TYR A CA 1
ATOM 643 C C . TYR A 1 89 ? -10.172 -0.612 14.717 1.00 91.56 89 TYR A C 1
ATOM 645 O O . TYR A 1 89 ? -11.113 -0.078 14.140 1.00 91.56 89 TYR A O 1
ATOM 653 N N . ALA A 1 90 ? -10.275 -1.843 15.232 1.00 90.62 90 ALA A N 1
ATOM 654 C CA . ALA A 1 90 ? -11.430 -2.729 15.029 1.00 90.62 90 ALA A CA 1
ATOM 655 C C . ALA A 1 90 ? -12.796 -2.098 15.386 1.00 90.62 90 ALA A C 1
ATOM 657 O O . ALA A 1 90 ? -13.803 -2.396 14.754 1.00 90.62 90 ALA A O 1
ATOM 658 N N . GLY A 1 91 ? -12.840 -1.204 16.381 1.00 93.25 91 GLY A N 1
ATOM 659 C CA . GLY A 1 91 ? -14.055 -0.473 16.772 1.00 93.25 91 GLY A CA 1
ATOM 660 C C . GLY A 1 91 ? -14.285 0.852 16.032 1.00 93.25 91 GLY A C 1
ATOM 661 O O . GLY A 1 91 ? -15.198 1.593 16.379 1.00 93.25 91 GLY A O 1
ATOM 662 N N . GLN A 1 92 ? -13.433 1.200 15.067 1.00 93.25 92 GLN A N 1
ATOM 663 C CA . GLN A 1 92 ? -13.412 2.490 14.371 1.00 93.25 92 GLN A CA 1
ATOM 664 C C . GLN A 1 92 ? -13.333 2.270 12.849 1.00 93.25 92 GLN A C 1
ATOM 666 O O . GLN A 1 92 ? -12.324 2.618 12.234 1.00 93.25 92 GLN A O 1
ATOM 671 N N . PRO A 1 93 ? -14.386 1.721 12.212 1.00 91.06 93 PRO A N 1
ATOM 672 C CA . PRO A 1 93 ? -14.361 1.383 10.785 1.00 91.06 93 PRO A CA 1
ATOM 673 C C . PRO A 1 93 ? -14.090 2.597 9.886 1.00 91.06 93 PRO A C 1
ATOM 675 O O . PRO A 1 93 ? -13.426 2.476 8.862 1.00 91.06 93 PRO A O 1
ATOM 678 N N . SER A 1 94 ? -14.513 3.796 10.298 1.00 92.88 94 SER A N 1
ATOM 679 C CA . SER A 1 94 ? -14.216 5.041 9.580 1.00 92.88 94 SER A CA 1
ATOM 680 C C . SER A 1 94 ? -12.719 5.345 9.473 1.00 92.88 94 SER A C 1
ATOM 682 O O . SER A 1 94 ? -12.312 5.988 8.512 1.00 92.88 94 SER A O 1
ATOM 684 N N . LYS A 1 95 ? -11.896 4.866 10.417 1.00 91.44 95 LYS A N 1
ATOM 685 C CA . LYS A 1 95 ? -10.434 5.002 10.356 1.00 91.44 95 LYS A CA 1
ATOM 686 C C . LYS A 1 95 ? -9.781 3.998 9.415 1.00 91.44 95 LYS A C 1
ATOM 688 O O . LYS A 1 95 ? -8.684 4.255 8.954 1.00 91.44 95 LYS A O 1
ATOM 693 N N . LEU A 1 96 ? -10.432 2.873 9.12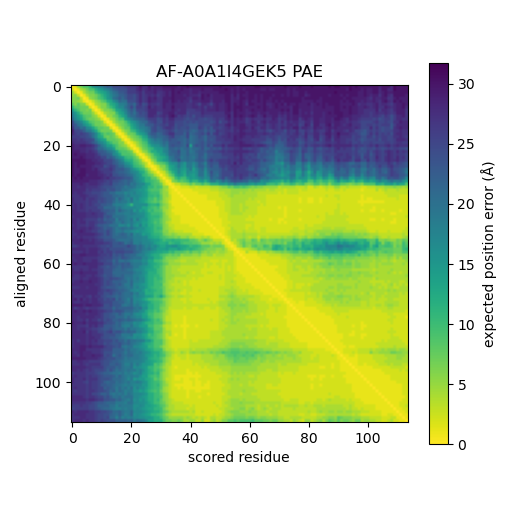7 1.00 94.06 96 LEU A N 1
ATOM 694 C CA . LEU A 1 96 ? -9.911 1.861 8.203 1.00 94.06 96 LEU A CA 1
ATOM 695 C C . LEU A 1 96 ? -10.381 2.085 6.763 1.00 94.06 96 LEU A C 1
ATOM 697 O O . LEU A 1 96 ? -9.761 1.568 5.846 1.00 94.06 96 LEU A O 1
ATOM 701 N N . ALA A 1 97 ? -11.416 2.901 6.546 1.00 94.44 97 ALA A N 1
ATOM 702 C CA . ALA A 1 97 ? -12.041 3.085 5.237 1.00 94.44 97 ALA A CA 1
ATOM 703 C C . ALA A 1 97 ? -11.060 3.472 4.115 1.00 94.44 97 ALA A C 1
ATOM 705 O O . ALA A 1 97 ? -11.188 2.969 3.001 1.00 94.44 97 ALA A O 1
ATOM 706 N N . LYS A 1 98 ? -10.076 4.341 4.393 1.00 92.94 98 LYS A N 1
ATOM 707 C CA . LYS A 1 98 ? -9.050 4.700 3.400 1.00 92.94 98 LYS A CA 1
ATOM 708 C C . LYS A 1 98 ? -8.105 3.538 3.101 1.00 92.94 98 LYS A C 1
ATOM 710 O O . LYS A 1 98 ? -7.821 3.294 1.936 1.00 92.94 98 LYS A O 1
ATOM 715 N N . LEU A 1 99 ? -7.672 2.812 4.131 1.00 93.75 99 LEU A N 1
ATOM 716 C CA . LEU A 1 99 ? -6.828 1.627 3.984 1.00 93.75 99 LEU A CA 1
ATOM 717 C C . LEU A 1 99 ? -7.542 0.525 3.200 1.00 93.75 99 LEU A C 1
ATOM 719 O O . LEU A 1 99 ? -6.989 -0.004 2.243 1.00 93.75 99 LEU A O 1
ATOM 723 N N . ASP A 1 100 ? -8.787 0.216 3.556 1.00 95.12 100 ASP A N 1
ATOM 724 C CA . ASP A 1 100 ? -9.572 -0.803 2.860 1.00 95.12 100 ASP A CA 1
ATOM 725 C C . ASP A 1 100 ? -9.848 -0.399 1.405 1.00 95.12 100 ASP A C 1
ATOM 727 O O . ASP A 1 100 ? -9.795 -1.247 0.512 1.00 95.12 100 ASP A O 1
ATOM 731 N N . LYS A 1 101 ? -10.076 0.897 1.141 1.00 94.81 101 LYS A N 1
ATOM 732 C CA . LYS A 1 101 ? -10.166 1.409 -0.229 1.00 94.81 101 LYS A CA 1
ATOM 733 C C . L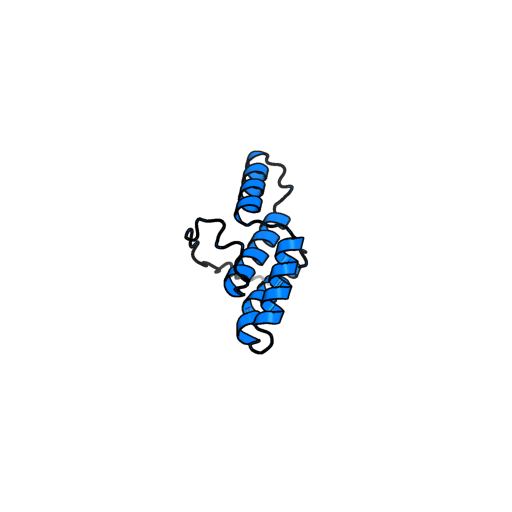YS A 1 101 ? -8.846 1.245 -0.984 1.00 94.81 101 LYS A C 1
ATOM 735 O O . LYS A 1 101 ? -8.879 0.736 -2.095 1.00 94.81 101 LYS A O 1
ATOM 740 N N . ALA A 1 102 ? -7.709 1.611 -0.395 1.00 93.81 102 ALA A N 1
ATOM 741 C CA . ALA A 1 102 ? -6.406 1.466 -1.042 1.00 93.81 102 ALA A CA 1
ATOM 742 C C . ALA A 1 102 ? -6.079 0.002 -1.383 1.00 93.81 102 ALA A C 1
ATOM 744 O O . ALA A 1 102 ? -5.569 -0.267 -2.465 1.00 93.81 102 ALA A O 1
ATOM 745 N N . ILE A 1 103 ? -6.430 -0.950 -0.510 1.00 94.44 103 ILE A N 1
ATOM 746 C CA . ILE A 1 103 ? -6.277 -2.392 -0.777 1.00 94.44 103 ILE A CA 1
ATOM 747 C C . ILE A 1 103 ? -7.179 -2.832 -1.942 1.00 94.44 103 ILE A C 1
ATOM 749 O O . ILE A 1 103 ? -6.748 -3.577 -2.823 1.00 94.44 103 ILE A O 1
ATOM 753 N N . ALA A 1 104 ? -8.434 -2.373 -1.972 1.00 94.62 104 ALA A N 1
ATOM 754 C CA . ALA A 1 104 ? -9.350 -2.686 -3.067 1.00 94.62 104 ALA A CA 1
ATOM 755 C C . ALA A 1 104 ? -8.873 -2.093 -4.404 1.00 94.62 104 ALA A C 1
ATOM 757 O O . ALA A 1 104 ? -8.907 -2.782 -5.426 1.00 94.62 104 ALA A O 1
ATOM 758 N N . ASP A 1 105 ? -8.396 -0.847 -4.379 1.00 92.81 105 ASP A N 1
ATOM 759 C CA . ASP A 1 105 ? -7.861 -0.151 -5.546 1.00 92.81 105 ASP A CA 1
ATOM 760 C C . ASP A 1 105 ? -6.594 -0.862 -6.049 1.00 92.81 105 ASP A C 1
ATOM 762 O O . ASP A 1 105 ? -6.526 -1.183 -7.232 1.00 92.81 105 ASP A O 1
ATOM 766 N N . ALA A 1 106 ? -5.668 -1.242 -5.158 1.00 91.56 106 ALA A N 1
ATOM 767 C CA . ALA A 1 106 ? -4.463 -2.009 -5.489 1.00 91.56 106 ALA A CA 1
ATOM 768 C C . ALA A 1 106 ? -4.771 -3.305 -6.256 1.00 91.56 106 ALA A C 1
ATOM 770 O O . ALA A 1 106 ? -4.156 -3.594 -7.287 1.00 91.56 106 ALA A O 1
ATOM 771 N N . LYS A 1 107 ? -5.784 -4.049 -5.801 1.00 91.75 107 LYS A N 1
ATOM 772 C CA . LYS A 1 107 ? -6.251 -5.255 -6.486 1.00 91.75 107 LYS A CA 1
ATOM 773 C C . LYS A 1 107 ? -6.883 -4.940 -7.838 1.00 91.75 107 LYS A C 1
ATOM 775 O O . LYS A 1 107 ? -6.654 -5.664 -8.803 1.00 91.75 107 LYS A O 1
ATOM 780 N N . SER A 1 108 ? -7.714 -3.904 -7.911 1.00 92.12 108 SER A N 1
ATOM 781 C CA . SER A 1 108 ? -8.471 -3.592 -9.126 1.00 92.12 108 SER A CA 1
ATOM 782 C C . SER A 1 108 ? -7.632 -2.946 -10.232 1.00 92.12 108 SER A C 1
ATOM 784 O O . SER A 1 108 ? -7.877 -3.220 -11.404 1.00 92.12 108 SER A O 1
ATOM 786 N N . GLU A 1 109 ? -6.653 -2.116 -9.867 1.00 90.62 109 GLU A N 1
ATOM 787 C CA . GLU A 1 109 ? -5.835 -1.333 -10.798 1.00 90.62 109 GLU A CA 1
ATOM 788 C C . GLU A 1 109 ? -4.544 -2.059 -11.178 1.00 90.62 109 GLU A C 1
ATOM 790 O O . GLU A 1 109 ? -4.155 -2.033 -12.344 1.00 90.62 109 GLU A O 1
ATOM 795 N N . TYR A 1 110 ? -3.911 -2.746 -10.221 1.00 86.88 110 TYR A N 1
ATOM 796 C CA . TYR A 1 110 ? -2.589 -3.356 -10.410 1.00 86.88 110 TYR A CA 1
ATOM 797 C C . TYR A 1 110 ? -2.589 -4.882 -10.261 1.00 86.88 110 TYR A C 1
ATOM 799 O O . TYR A 1 110 ? -1.570 -5.522 -10.499 1.00 86.88 110 TYR A O 1
ATOM 807 N N . GLY A 1 111 ? -3.716 -5.493 -9.874 1.00 88.62 111 GLY A N 1
ATOM 808 C CA . GLY A 1 111 ? -3.799 -6.941 -9.657 1.00 88.62 111 GLY A CA 1
ATOM 809 C C . GLY A 1 111 ? -3.032 -7.434 -8.426 1.00 88.62 111 GLY A C 1
ATOM 810 O O . GLY A 1 111 ? -2.783 -8.633 -8.317 1.00 88.62 111 GLY A O 1
ATOM 811 N N . VAL A 1 112 ? -2.655 -6.533 -7.512 1.00 87.25 112 VAL A N 1
ATOM 812 C CA . VAL A 1 112 ? -1.868 -6.848 -6.311 1.00 87.25 112 VAL A CA 1
ATOM 813 C C . VAL A 1 112 ? -2.791 -7.059 -5.112 1.00 87.25 112 VAL A C 1
ATOM 815 O O . VAL A 1 112 ? -3.676 -6.245 -4.853 1.00 87.25 112 VAL A O 1
ATOM 818 N N . GLU A 1 113 ? -2.579 -8.145 -4.368 1.00 87.44 113 GLU A N 1
ATOM 819 C CA . GLU A 1 113 ? -3.338 -8.474 -3.155 1.00 87.44 113 GLU A CA 1
ATOM 820 C C . GLU A 1 113 ? -2.452 -8.360 -1.902 1.00 87.44 113 GLU A C 1
ATOM 822 O O . GLU A 1 113 ? -1.280 -8.741 -1.933 1.00 87.44 113 GLU A O 1
ATOM 827 N N . PHE A 1 114 ? -3.037 -7.835 -0.818 1.00 82.25 114 PHE A N 1
ATOM 828 C CA . PHE A 1 114 ? -2.427 -7.639 0.504 1.00 82.25 114 PHE A CA 1
ATOM 829 C C . PHE A 1 114 ? -3.379 -8.075 1.634 1.00 82.25 114 PHE A C 1
ATOM 831 O O . PHE A 1 114 ? -4.603 -8.189 1.371 1.00 82.25 114 PHE A O 1
#

Sequence (114 aa):
MKNTMPRLLLVASACLFAAAFAVGAKGPEAAKSADPDALAERVFGCAHLAGEVGSGDPEREKELSQTNDELDCDSDLIHAQIAAARKKYAGQPSKLAKLDKAIADAKSEYGVEF

Mean predicted aligned error: 12.43 Å

pLDDT: mean 75.28, std 21.45, range [34.09, 95.12]

Foldseek 3Di:
DDDDDDPDPPDPPPPPPPPDPPPPDPDCVLLPDLQQQSLLVLLLQLLVLLQCPPVPDPVVNVVSVVVCVRSVSDPVSSVVSLVVNCVVCVVPVVRNVSNVVSQVCSCVPRVDHD

Nearest PDB structures (foldseek):
  8auw-assembly1_D  TM=3.482E-01  e=1.644E+00  Homo sapiens
  5ng5-assembly1_F  TM=2.836E-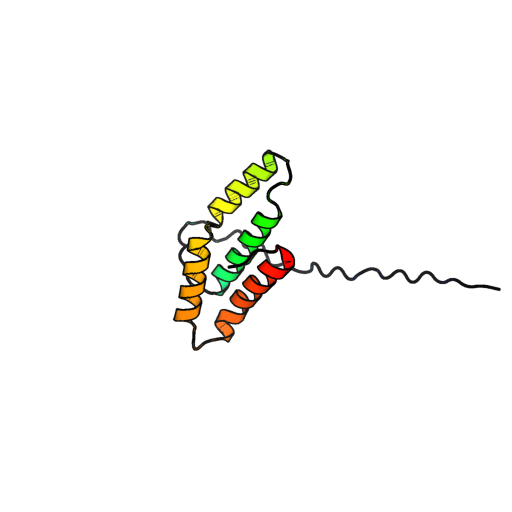01  e=4.661E+00  Escherichia coli